Protein AF-A0A4Y8ZPP1-F1 (afdb_monomer_lite)

InterPro domains:
  IPR002048 EF-hand domain [PS50222] (35-70)
  IPR018247 EF-Hand 1, calcium-binding site [PS00018] (48-60)

Radius of gyration: 28.7 Å; chains: 1; bounding box: 39×97×53 Å

Structure (mmCIF, N/CA/C/O backbone):
data_AF-A0A4Y8ZPP1-F1
#
_entry.id   AF-A0A4Y8ZPP1-F1
#
loop_
_atom_site.group_PDB
_atom_site.id
_atom_site.type_symbol
_atom_site.label_atom_id
_atom_site.label_alt_id
_atom_site.label_comp_id
_atom_site.label_asym_id
_atom_site.label_entity_id
_atom_site.label_seq_id
_atom_site.pdbx_PDB_ins_code
_atom_site.Cartn_x
_atom_site.Cartn_y
_atom_site.Cartn_z
_atom_site.occupancy
_atom_site.B_iso_or_equiv
_atom_site.auth_seq_id
_atom_site.auth_co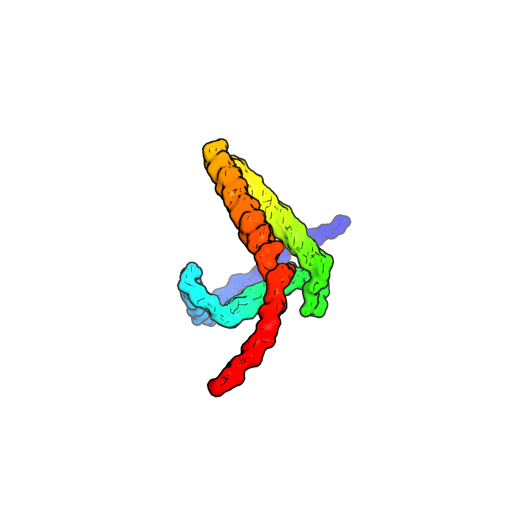mp_id
_atom_site.auth_asym_id
_atom_site.auth_atom_id
_atom_site.pdbx_PDB_model_num
ATOM 1 N N . MET A 1 1 ? -24.553 26.464 -11.609 1.00 41.22 1 MET A N 1
ATOM 2 C CA . MET A 1 1 ? -23.172 26.991 -11.589 1.00 41.22 1 MET A CA 1
ATOM 3 C C . MET A 1 1 ? -22.834 27.295 -10.138 1.00 41.22 1 MET A C 1
ATOM 5 O O . MET A 1 1 ? -23.549 28.088 -9.545 1.00 41.22 1 MET A O 1
ATOM 9 N N . LYS A 1 2 ? -21.876 26.597 -9.517 1.00 39.06 2 LYS A N 1
ATOM 10 C CA . LYS A 1 2 ? -21.444 26.892 -8.140 1.00 39.06 2 LYS A CA 1
ATOM 11 C C . LYS A 1 2 ? -20.046 27.501 -8.212 1.00 39.06 2 LYS A C 1
ATOM 13 O O . LYS A 1 2 ? -19.114 26.852 -8.668 1.00 39.06 2 LYS A O 1
ATOM 18 N N . THR A 1 3 ? -19.964 28.773 -7.850 1.00 41.59 3 THR A N 1
ATOM 19 C CA . THR A 1 3 ? -18.766 29.610 -7.838 1.00 41.59 3 THR A CA 1
ATOM 20 C C . THR A 1 3 ? -17.805 29.169 -6.739 1.00 41.59 3 THR A C 1
ATOM 22 O O . THR A 1 3 ? -18.181 29.101 -5.571 1.00 41.59 3 THR A O 1
ATOM 25 N N . ILE A 1 4 ? -16.562 28.901 -7.131 1.00 53.53 4 ILE A N 1
ATOM 26 C CA . ILE A 1 4 ? -15.402 28.801 -6.246 1.00 53.53 4 ILE A CA 1
ATOM 27 C C . ILE A 1 4 ? -14.982 30.232 -5.905 1.00 53.53 4 ILE A C 1
ATOM 29 O O . ILE A 1 4 ? -14.727 31.019 -6.815 1.00 53.53 4 ILE A O 1
ATOM 33 N N . VAL A 1 5 ? -14.881 30.561 -4.617 1.00 49.97 5 VAL A N 1
ATOM 34 C CA . VAL A 1 5 ? -14.093 31.710 -4.155 1.00 49.97 5 VAL A CA 1
ATOM 35 C C . VAL A 1 5 ? -13.011 31.176 -3.231 1.00 49.97 5 VAL A C 1
ATOM 37 O O . VAL A 1 5 ? -13.258 30.734 -2.113 1.00 49.97 5 VAL A O 1
ATOM 40 N N . LEU A 1 6 ? -11.813 31.169 -3.803 1.00 42.38 6 LEU A N 1
ATOM 41 C CA . LEU A 1 6 ? -10.526 31.036 -3.150 1.00 42.38 6 LEU A CA 1
ATOM 42 C C . LEU A 1 6 ? -10.176 32.364 -2.453 1.00 42.38 6 LEU A C 1
ATOM 44 O O . LEU A 1 6 ? -10.618 33.421 -2.895 1.00 42.38 6 LEU A O 1
ATOM 48 N N . ALA A 1 7 ? -9.248 32.275 -1.500 1.00 43.50 7 ALA A N 1
ATOM 49 C CA . ALA A 1 7 ? -8.441 33.347 -0.906 1.00 43.50 7 ALA A CA 1
ATOM 50 C C . ALA A 1 7 ? -8.965 33.952 0.405 1.00 43.50 7 ALA A C 1
ATOM 52 O O . ALA A 1 7 ? -9.926 34.712 0.443 1.00 43.50 7 ALA A O 1
ATOM 53 N N . GLY A 1 8 ? -8.231 33.669 1.485 1.00 40.06 8 GLY A N 1
ATOM 54 C CA . GLY A 1 8 ? -8.363 34.410 2.732 1.00 40.06 8 GLY A CA 1
ATOM 55 C C . GLY A 1 8 ? -7.711 33.735 3.932 1.00 40.06 8 GLY A C 1
ATOM 56 O O . GLY A 1 8 ? -8.422 33.309 4.830 1.00 40.06 8 GLY A O 1
ATOM 57 N N . ALA A 1 9 ? -6.379 33.657 3.977 1.00 45.25 9 ALA A N 1
ATOM 58 C CA . ALA A 1 9 ? -5.656 33.563 5.249 1.00 45.25 9 ALA A CA 1
ATOM 59 C C . ALA A 1 9 ? -4.228 34.097 5.079 1.00 45.25 9 ALA A C 1
ATOM 61 O O . ALA A 1 9 ? -3.278 33.362 4.818 1.00 45.25 9 ALA A O 1
ATOM 62 N N . ALA A 1 10 ? -4.106 35.417 5.188 1.00 45.84 10 ALA A N 1
ATOM 63 C CA . ALA A 1 10 ? -2.854 36.076 5.511 1.00 45.84 10 ALA A CA 1
ATOM 64 C C . ALA A 1 10 ? -2.597 35.929 7.017 1.00 45.84 10 ALA A C 1
ATOM 66 O O . ALA A 1 10 ? -3.501 36.201 7.801 1.00 45.84 10 ALA A O 1
ATOM 67 N N . ALA A 1 11 ? -1.381 35.527 7.392 1.00 45.50 11 ALA A N 1
ATOM 68 C CA . ALA A 1 11 ? -0.593 36.084 8.499 1.00 45.50 11 ALA A CA 1
ATOM 69 C C . ALA A 1 11 ? 0.606 35.163 8.778 1.00 45.50 11 ALA A C 1
ATOM 71 O O . ALA A 1 11 ? 0.494 34.167 9.488 1.00 45.50 11 ALA A O 1
ATOM 72 N N . LEU A 1 12 ? 1.772 35.516 8.228 1.00 51.81 12 LEU A N 1
ATOM 73 C CA . LEU A 1 12 ? 3.045 35.095 8.807 1.00 51.81 12 LEU A CA 1
ATOM 74 C C . LEU A 1 12 ? 3.196 35.800 10.162 1.00 51.81 12 LEU A C 1
ATOM 76 O O . LEU A 1 12 ? 3.464 36.999 10.202 1.00 51.81 12 LEU A O 1
ATOM 80 N N . THR A 1 13 ? 3.071 35.061 11.260 1.00 50.88 13 THR A N 1
ATOM 81 C CA . THR A 1 13 ? 3.576 35.475 12.574 1.00 50.88 13 THR A CA 1
ATOM 82 C C . THR A 1 13 ? 4.693 34.523 12.996 1.00 50.88 13 THR A C 1
ATOM 84 O O . THR A 1 13 ? 4.475 33.422 13.492 1.00 50.88 13 THR A O 1
ATOM 87 N N . LEU A 1 14 ? 5.931 34.962 12.765 1.00 50.25 14 LEU A N 1
ATOM 88 C CA . LEU A 1 14 ? 7.135 34.390 13.361 1.00 50.25 14 LEU A CA 1
ATOM 89 C C . LEU A 1 14 ? 7.155 34.745 14.856 1.00 50.25 14 LEU A C 1
ATOM 91 O O . LEU A 1 14 ? 7.519 35.860 15.220 1.00 50.25 14 LEU A O 1
ATOM 95 N N . ALA A 1 15 ? 6.777 33.803 15.719 1.00 47.62 15 ALA A N 1
ATOM 96 C CA . ALA A 1 15 ? 7.060 33.852 17.152 1.00 47.62 15 ALA A CA 1
ATOM 97 C C . ALA A 1 15 ? 7.365 32.433 17.653 1.00 47.62 15 ALA A C 1
ATOM 99 O O . ALA A 1 15 ? 6.631 31.487 17.380 1.00 47.62 15 ALA A O 1
ATOM 100 N N . GLY A 1 16 ? 8.521 32.287 18.296 1.00 46.44 16 GLY A N 1
ATOM 101 C CA . GLY A 1 16 ? 9.207 31.018 18.489 1.00 46.44 16 GLY A CA 1
ATOM 102 C C . GLY A 1 16 ? 8.543 30.019 19.436 1.00 46.44 16 GLY A C 1
ATOM 103 O O . GLY A 1 16 ? 8.079 30.351 20.519 1.00 46.44 16 GLY A O 1
ATOM 104 N N . ALA A 1 17 ? 8.668 28.754 19.060 1.00 47.97 17 ALA A N 1
ATOM 105 C CA . ALA A 1 17 ? 9.112 27.693 19.946 1.00 47.97 17 ALA A CA 1
ATOM 106 C C . ALA A 1 17 ? 9.952 26.756 19.077 1.00 47.97 17 ALA A C 1
ATOM 108 O O . ALA A 1 17 ? 9.491 26.289 18.035 1.00 47.97 17 ALA A O 1
ATOM 109 N N . ALA A 1 18 ? 11.201 26.530 19.473 1.00 52.88 18 ALA A N 1
ATOM 110 C CA . ALA A 1 18 ? 12.046 25.497 18.903 1.00 52.88 18 ALA A CA 1
ATOM 111 C C . ALA A 1 18 ? 11.391 24.133 19.171 1.00 52.88 18 ALA A C 1
ATOM 113 O O . ALA A 1 18 ? 11.687 23.468 20.159 1.00 52.88 18 ALA A O 1
ATOM 114 N N . SER A 1 19 ? 10.458 23.726 18.312 1.00 46.34 19 SER A N 1
ATOM 115 C CA . SER A 1 19 ? 10.091 22.324 18.209 1.00 46.34 19 SER A CA 1
ATOM 116 C C . SER A 1 19 ? 11.222 21.671 17.432 1.00 46.34 19 SER A C 1
ATOM 118 O O . SER A 1 19 ? 11.371 21.848 16.226 1.00 46.34 19 SER A O 1
ATOM 120 N N . ALA A 1 20 ? 12.101 20.992 18.164 1.00 52.69 20 ALA A N 1
ATOM 121 C CA . ALA A 1 20 ? 13.023 20.043 17.579 1.00 52.69 20 ALA A CA 1
ATOM 122 C C . ALA A 1 20 ? 12.182 19.055 16.762 1.00 52.69 20 ALA A C 1
ATOM 124 O O . ALA A 1 20 ? 11.531 18.183 17.331 1.00 52.69 20 ALA A O 1
ATOM 125 N N . GLN A 1 21 ? 12.128 19.228 15.440 1.00 56.00 21 GLN A N 1
ATOM 126 C CA . GLN A 1 21 ? 11.666 18.166 14.561 1.00 56.00 21 GLN A CA 1
ATOM 127 C C . GLN A 1 21 ? 12.690 17.040 14.740 1.00 56.00 21 GLN A C 1
ATOM 129 O O . GLN A 1 21 ? 13.853 17.245 14.376 1.00 56.00 21 GLN A O 1
ATOM 134 N N . PRO A 1 22 ? 12.339 15.897 15.366 1.00 55.56 22 PRO A N 1
ATOM 135 C CA . PRO A 1 22 ? 13.267 14.782 15.408 1.00 55.56 22 PRO A CA 1
ATOM 136 C C . PRO A 1 22 ? 13.608 14.428 13.955 1.00 55.56 22 PRO A C 1
ATOM 138 O O . PRO A 1 22 ? 12.711 14.477 13.105 1.00 55.56 22 PRO A O 1
ATOM 141 N N . PRO A 1 23 ? 14.879 14.119 13.639 1.00 56.56 23 PRO A N 1
ATOM 142 C CA . PRO A 1 23 ? 15.227 13.668 12.303 1.00 56.56 23 PRO A CA 1
ATOM 143 C C . PRO A 1 23 ? 14.314 12.489 11.976 1.00 56.56 23 PRO A C 1
ATOM 145 O O . PRO A 1 23 ? 14.296 11.506 12.718 1.00 56.56 23 PRO A O 1
ATOM 148 N N . SER A 1 24 ? 13.509 12.615 10.918 1.00 59.28 24 SER A N 1
ATOM 149 C CA . SER A 1 24 ? 12.694 11.508 10.427 1.00 59.28 24 SER A CA 1
ATOM 150 C C . SER A 1 24 ? 13.624 10.307 10.258 1.00 59.28 24 SER A C 1
ATOM 152 O O . SER A 1 24 ? 14.563 10.408 9.460 1.00 59.28 24 SER A O 1
ATOM 154 N N . PRO A 1 25 ? 13.446 9.209 11.018 1.00 61.50 25 PRO A N 1
ATOM 155 C CA . PRO A 1 25 ? 14.321 8.063 10.876 1.00 61.50 25 PRO A CA 1
ATOM 156 C C . PRO A 1 25 ? 14.208 7.575 9.433 1.00 6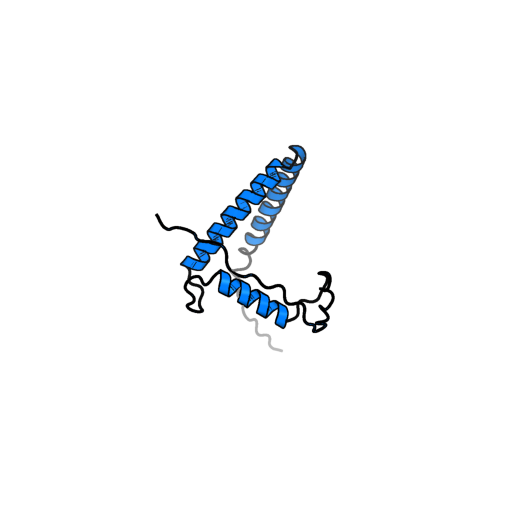1.50 25 PRO A C 1
ATOM 158 O O . PRO A 1 25 ? 13.106 7.351 8.924 1.00 61.50 25 PRO A O 1
ATOM 161 N N . ALA A 1 26 ? 15.353 7.462 8.758 1.00 62.25 26 ALA A N 1
ATOM 162 C CA . ALA A 1 26 ? 15.432 6.817 7.456 1.00 62.25 26 ALA A CA 1
ATOM 163 C C . ALA A 1 26 ? 14.751 5.435 7.555 1.00 62.25 26 ALA A C 1
ATOM 165 O O . ALA A 1 26 ? 14.922 4.761 8.574 1.00 62.25 26 ALA A O 1
ATOM 166 N N . PRO A 1 27 ? 13.947 5.007 6.562 1.00 57.41 27 PRO A N 1
ATOM 167 C CA . PRO A 1 27 ? 13.133 3.802 6.669 1.00 57.41 27 PRO A CA 1
ATOM 168 C C . PRO A 1 27 ? 14.021 2.556 6.597 1.00 57.41 27 PRO A C 1
ATOM 170 O O . PRO A 1 27 ? 14.252 1.963 5.548 1.00 57.41 27 PRO A O 1
ATOM 173 N N . THR A 1 28 ? 14.562 2.172 7.742 1.00 66.81 28 THR A N 1
ATOM 174 C CA . THR A 1 28 ? 15.201 0.886 8.011 1.00 66.81 28 THR A CA 1
ATOM 175 C C . THR A 1 28 ? 14.903 0.606 9.477 1.00 66.81 28 THR A C 1
ATOM 177 O O . THR A 1 28 ? 15.671 1.003 10.344 1.00 66.81 28 THR A O 1
ATOM 180 N N . GLY A 1 29 ? 13.719 0.083 9.803 1.00 58.53 29 GLY A N 1
ATOM 181 C CA . GLY A 1 29 ? 13.298 0.107 11.203 1.00 58.53 29 GLY A CA 1
ATOM 182 C C . GLY A 1 29 ? 12.195 -0.871 11.544 1.00 58.53 29 GLY A C 1
ATOM 183 O O . GLY A 1 29 ? 11.217 -1.004 10.809 1.00 58.53 29 GLY A O 1
ATOM 184 N N . ASP A 1 30 ? 12.377 -1.529 12.683 1.00 69.88 30 ASP A N 1
ATOM 185 C CA . ASP A 1 30 ? 11.390 -2.367 13.347 1.00 69.88 30 ASP A CA 1
ATOM 186 C C . ASP A 1 30 ? 10.027 -1.665 13.389 1.00 69.88 30 ASP A C 1
ATOM 188 O O . ASP A 1 30 ? 9.890 -0.540 13.882 1.00 69.88 30 ASP A O 1
ATOM 192 N N . ILE A 1 31 ? 8.997 -2.324 12.853 1.00 79.62 31 ILE A N 1
ATOM 193 C CA . ILE A 1 31 ? 7.637 -1.790 12.895 1.00 79.62 31 ILE A CA 1
ATOM 194 C C . ILE A 1 31 ? 7.166 -1.885 14.344 1.00 79.62 31 ILE A C 1
ATOM 196 O O . ILE A 1 31 ? 6.873 -2.967 14.854 1.00 79.62 31 ILE A O 1
ATOM 200 N N . THR A 1 32 ? 7.090 -0.747 15.029 1.00 88.94 32 THR A N 1
ATOM 201 C CA . THR A 1 32 ? 6.526 -0.711 16.378 1.00 88.94 32 THR A CA 1
ATOM 202 C C . THR A 1 32 ? 5.022 -0.985 16.320 1.00 88.94 32 THR A C 1
ATOM 204 O O . THR A 1 32 ? 4.339 -0.616 15.361 1.00 88.94 32 THR A O 1
ATOM 207 N N . ARG A 1 33 ? 4.463 -1.595 17.375 1.00 88.81 33 ARG A N 1
ATOM 208 C CA . ARG A 1 33 ? 3.009 -1.824 17.477 1.00 88.81 33 ARG A CA 1
ATOM 209 C C . ARG A 1 33 ? 2.216 -0.527 17.294 1.00 88.81 33 ARG A C 1
ATOM 211 O O . ARG A 1 33 ? 1.184 -0.535 16.638 1.00 88.81 33 ARG A O 1
ATOM 218 N N . ALA A 1 34 ? 2.713 0.578 17.848 1.00 87.56 34 ALA A N 1
ATOM 219 C CA . ALA A 1 34 ? 2.089 1.889 17.705 1.00 87.56 34 ALA A CA 1
ATOM 220 C C . ALA A 1 34 ? 2.049 2.351 16.239 1.00 87.56 34 ALA A C 1
ATOM 222 O O . ALA A 1 34 ? 1.009 2.805 15.773 1.00 87.56 34 ALA A O 1
ATOM 223 N N . ALA A 1 35 ? 3.142 2.169 15.491 1.00 87.75 35 ALA A N 1
ATOM 224 C CA . ALA A 1 35 ? 3.184 2.506 14.070 1.00 87.75 35 ALA A CA 1
ATOM 225 C C . ALA A 1 35 ? 2.226 1.638 13.237 1.00 87.75 35 ALA A C 1
ATOM 227 O O . ALA A 1 35 ? 1.556 2.150 12.342 1.00 87.75 35 ALA A O 1
ATOM 228 N N . ALA A 1 36 ? 2.119 0.344 13.553 1.00 90.88 36 ALA A N 1
ATOM 229 C CA . ALA A 1 36 ? 1.184 -0.556 12.881 1.00 90.88 36 ALA A CA 1
ATOM 230 C C . ALA A 1 36 ? -0.285 -0.178 13.139 1.00 90.88 36 ALA A C 1
ATOM 232 O O . ALA A 1 36 ? -1.091 -0.197 12.212 1.00 90.88 36 ALA A O 1
ATOM 233 N N . VAL A 1 37 ? -0.627 0.197 14.377 1.00 92.75 37 VAL A N 1
ATOM 234 C CA . VAL A 1 37 ? -1.981 0.657 14.731 1.00 92.75 37 VAL A CA 1
ATOM 235 C C . VAL A 1 37 ? -2.314 1.961 14.006 1.00 92.75 37 VAL A C 1
ATOM 237 O O . VAL A 1 37 ? -3.347 2.028 13.349 1.00 92.75 37 VAL A O 1
ATOM 240 N N . ALA A 1 38 ? -1.414 2.947 14.025 1.00 90.25 38 ALA A N 1
ATOM 241 C CA . ALA A 1 38 ? -1.635 4.220 13.339 1.00 90.25 38 ALA A CA 1
ATOM 242 C C . ALA A 1 38 ? -1.809 4.049 11.816 1.00 90.25 38 ALA A C 1
ATOM 244 O O . ALA A 1 38 ? -2.630 4.720 11.189 1.00 90.25 38 ALA A O 1
ATOM 245 N N . ASP A 1 39 ? -1.056 3.133 11.199 1.00 91.38 39 ASP A N 1
ATOM 246 C CA . ASP A 1 39 ? -1.226 2.809 9.780 1.00 91.38 39 ASP A CA 1
ATOM 247 C C . ASP A 1 39 ? -2.560 2.100 9.505 1.00 91.38 39 ASP A C 1
ATOM 249 O O . ASP A 1 39 ? -3.227 2.413 8.517 1.00 91.38 39 ASP A O 1
ATOM 253 N N . ALA A 1 40 ? -2.980 1.185 10.381 1.00 90.00 40 ALA A N 1
ATOM 254 C CA . ALA A 1 40 ? -4.267 0.508 10.266 1.00 90.00 40 ALA A CA 1
ATOM 255 C C . ALA A 1 40 ? -5.441 1.490 10.386 1.00 90.00 40 ALA A C 1
ATOM 257 O O . ALA A 1 40 ? -6.330 1.458 9.541 1.00 90.00 40 ALA A O 1
ATOM 258 N N . GLU A 1 41 ? -5.413 2.398 11.363 1.00 91.38 41 GLU A N 1
ATOM 259 C CA . GLU A 1 41 ? -6.435 3.437 11.552 1.00 91.38 41 GLU A CA 1
ATOM 260 C C . GLU A 1 41 ? -6.536 4.356 10.334 1.00 91.38 41 GLU A C 1
ATOM 262 O O . GLU A 1 41 ? -7.626 4.590 9.814 1.00 91.38 41 GLU A O 1
ATOM 267 N N . ARG A 1 42 ? -5.394 4.811 9.806 1.00 91.62 42 ARG A N 1
ATOM 268 C CA . ARG A 1 42 ? -5.356 5.633 8.590 1.00 91.62 42 ARG A CA 1
ATOM 269 C C . ARG A 1 42 ? -5.976 4.916 7.394 1.00 91.62 42 ARG A C 1
ATOM 271 O O . ARG A 1 42 ? -6.696 5.530 6.613 1.00 91.62 42 ARG A O 1
ATOM 278 N N . ARG A 1 43 ? -5.664 3.631 7.213 1.00 90.25 43 ARG A N 1
ATOM 279 C CA . ARG A 1 43 ? -6.218 2.832 6.110 1.00 90.25 43 ARG A CA 1
ATOM 280 C C . ARG A 1 43 ? -7.703 2.573 6.303 1.00 90.25 43 ARG A C 1
ATOM 282 O O . ARG A 1 43 ? -8.439 2.622 5.329 1.00 90.25 43 ARG A O 1
ATOM 289 N N . PHE A 1 44 ? -8.120 2.302 7.533 1.00 91.88 44 PHE A N 1
ATOM 290 C CA . PHE A 1 44 ? -9.514 2.090 7.880 1.00 91.88 44 PHE A CA 1
ATOM 291 C C . PHE A 1 44 ? -10.343 3.332 7.555 1.00 91.88 44 PHE A C 1
ATOM 293 O O . PHE A 1 44 ? -11.273 3.240 6.768 1.00 91.88 44 PHE A O 1
ATOM 300 N N . ALA A 1 45 ? -9.921 4.504 8.033 1.00 89.75 45 ALA A N 1
ATOM 301 C CA . ALA A 1 45 ? -10.589 5.775 7.753 1.00 89.75 45 ALA A CA 1
ATOM 302 C C . ALA A 1 45 ? -10.610 6.148 6.258 1.00 89.75 45 ALA A C 1
ATOM 304 O O . ALA A 1 45 ? -11.453 6.920 5.823 1.00 89.75 45 ALA A O 1
ATOM 305 N N . ALA A 1 46 ? -9.674 5.626 5.459 1.00 88.50 46 ALA A N 1
ATOM 306 C CA . ALA A 1 46 ? -9.680 5.817 4.010 1.00 88.50 46 ALA A CA 1
ATOM 307 C C . ALA A 1 46 ? -10.645 4.870 3.273 1.00 88.50 46 ALA A C 1
ATOM 309 O O . ALA A 1 46 ? -10.997 5.137 2.125 1.00 88.50 46 ALA A O 1
ATOM 310 N N . LEU A 1 47 ? -11.011 3.744 3.892 1.00 89.50 47 LEU A N 1
ATOM 311 C CA . LEU A 1 47 ? -11.881 2.717 3.314 1.00 89.50 47 LEU A CA 1
ATOM 312 C C . LEU A 1 47 ? -13.334 2.852 3.783 1.00 89.50 47 LEU A C 1
ATOM 314 O O . LEU A 1 47 ? -14.225 2.598 2.980 1.00 89.50 47 LEU A O 1
ATOM 318 N N . ASP A 1 48 ? -13.536 3.243 5.042 1.00 92.56 48 ASP A N 1
ATOM 319 C CA . ASP A 1 48 ? -14.829 3.548 5.659 1.00 92.56 48 ASP A CA 1
ATOM 320 C C . ASP A 1 48 ? -15.280 4.933 5.182 1.00 92.56 48 ASP A C 1
ATOM 322 O O . ASP A 1 48 ? -14.892 5.977 5.711 1.00 92.56 48 ASP A O 1
ATOM 326 N N . THR A 1 49 ? -16.015 4.936 4.078 1.00 87.50 49 THR A N 1
ATOM 327 C CA . THR A 1 49 ? -16.433 6.160 3.390 1.00 87.50 49 THR A CA 1
ATOM 328 C C . THR A 1 49 ? -17.689 6.766 3.988 1.00 87.50 49 THR A C 1
ATOM 330 O O . THR A 1 49 ? -17.919 7.967 3.814 1.00 87.50 49 THR A O 1
ATOM 333 N N . ASP A 1 50 ? -18.506 5.955 4.658 1.00 87.62 50 ASP A N 1
ATOM 334 C CA . ASP A 1 50 ? -19.728 6.406 5.315 1.00 87.62 50 ASP A CA 1
ATOM 335 C C . ASP A 1 50 ? -19.514 6.769 6.798 1.00 87.62 50 ASP A C 1
ATOM 337 O O . ASP A 1 50 ? -20.358 7.447 7.389 1.00 87.62 50 ASP A O 1
ATOM 341 N N . GLY A 1 51 ? -18.355 6.417 7.365 1.00 87.25 51 GLY A N 1
ATOM 342 C CA . GLY A 1 51 ? -17.945 6.762 8.721 1.00 87.25 51 GLY A CA 1
ATOM 343 C C . GLY A 1 51 ? -18.687 5.960 9.786 1.00 87.25 51 GLY A C 1
ATOM 344 O O . GLY A 1 51 ? -18.842 6.442 10.913 1.00 87.25 51 GLY A O 1
ATOM 345 N N . ASN A 1 52 ? -19.196 4.775 9.439 1.00 88.12 52 ASN A N 1
ATOM 346 C CA . ASN A 1 52 ? -19.985 3.948 10.347 1.00 88.12 52 ASN A CA 1
ATOM 347 C C . ASN A 1 52 ? -19.116 3.115 11.315 1.00 88.12 52 ASN A C 1
ATOM 349 O O . ASN A 1 52 ? -19.644 2.476 12.232 1.00 88.12 52 ASN A O 1
ATOM 353 N N . GLY A 1 53 ? -17.788 3.131 11.149 1.00 88.12 53 GLY A N 1
ATOM 354 C CA . GLY A 1 53 ? -16.845 2.403 11.993 1.00 88.12 53 GLY A CA 1
ATOM 355 C C . GLY A 1 53 ? -16.709 0.919 11.644 1.00 88.12 53 GLY A C 1
ATOM 356 O O . GLY A 1 53 ? -16.070 0.174 12.388 1.00 88.12 53 GLY A O 1
ATOM 357 N N . THR A 1 54 ? -17.261 0.474 10.513 1.00 90.38 54 THR A N 1
ATOM 358 C CA . THR A 1 54 ? -17.154 -0.881 9.952 1.00 90.38 54 THR A CA 1
ATOM 359 C C . THR A 1 54 ? -16.898 -0.811 8.444 1.00 90.38 54 THR A C 1
ATOM 361 O O . THR A 1 54 ? -17.376 0.086 7.775 1.00 90.38 54 THR A O 1
ATOM 364 N N . LEU A 1 55 ? -16.168 -1.783 7.886 1.00 91.25 55 LEU A N 1
ATOM 365 C CA . LEU A 1 55 ? -16.041 -1.911 6.431 1.00 91.25 55 LEU A CA 1
ATOM 366 C C . LEU A 1 55 ? -17.098 -2.860 5.891 1.00 91.25 55 LEU A C 1
ATOM 368 O O . LEU A 1 55 ? -17.085 -4.055 6.211 1.00 91.25 55 LEU A O 1
ATOM 372 N N . ASP A 1 56 ? -17.973 -2.347 5.036 1.00 92.00 56 ASP A N 1
ATOM 373 C CA . ASP A 1 56 ? -18.968 -3.175 4.373 1.00 92.00 56 ASP A CA 1
ATOM 374 C C . ASP A 1 56 ? -18.412 -3.847 3.086 1.00 92.00 56 ASP A C 1
ATOM 376 O O . ASP A 1 56 ? -17.357 -3.475 2.547 1.00 92.00 56 ASP A O 1
ATOM 380 N N . PRO A 1 57 ? -19.087 -4.885 2.551 1.00 92.31 57 PRO A N 1
ATOM 381 C CA . PRO A 1 57 ? -18.649 -5.547 1.323 1.00 92.31 57 PRO A CA 1
ATOM 382 C C . PRO A 1 57 ? -18.620 -4.645 0.081 1.00 92.31 57 PRO A C 1
ATOM 384 O O . PRO A 1 57 ? -17.868 -4.938 -0.851 1.00 92.31 57 PRO A O 1
ATOM 387 N N . ALA A 1 58 ? -19.445 -3.602 0.015 1.00 91.25 58 ALA A N 1
ATOM 388 C CA . ALA A 1 58 ? -19.489 -2.663 -1.101 1.00 91.25 58 ALA A CA 1
ATOM 389 C C . ALA A 1 58 ? -18.302 -1.687 -1.058 1.00 91.25 58 ALA A C 1
ATOM 391 O O . ALA A 1 58 ? -17.684 -1.432 -2.092 1.00 91.25 58 ALA A O 1
ATOM 392 N N . GLU A 1 59 ? -17.923 -1.199 0.119 1.00 91.25 59 GLU A N 1
ATOM 393 C CA . GLU A 1 59 ? -16.729 -0.383 0.351 1.00 91.25 59 GLU A CA 1
ATOM 394 C C . GLU A 1 59 ? -15.458 -1.164 0.033 1.00 91.25 59 GLU A C 1
ATOM 396 O O . GLU A 1 59 ? -14.593 -0.698 -0.717 1.00 91.25 59 GLU A O 1
ATOM 401 N N . MET A 1 60 ? -15.384 -2.415 0.493 1.00 90.62 60 MET A N 1
ATOM 402 C CA . MET A 1 60 ? -14.277 -3.300 0.141 1.00 90.62 60 MET A CA 1
ATOM 403 C C . MET A 1 60 ? -14.194 -3.564 -1.367 1.00 90.62 60 MET A C 1
ATOM 405 O O . MET A 1 60 ? -13.090 -3.600 -1.919 1.00 90.62 60 MET A O 1
ATOM 409 N N . GLN A 1 61 ? -15.332 -3.738 -2.047 1.00 92.06 61 GLN A N 1
ATOM 410 C CA . GLN A 1 61 ? -15.372 -3.929 -3.500 1.00 92.06 61 GLN A CA 1
ATOM 411 C C . GLN A 1 61 ? -14.896 -2.687 -4.248 1.00 92.06 61 GLN A C 1
ATOM 413 O O . GLN A 1 61 ? -13.995 -2.803 -5.079 1.00 92.06 61 GLN A O 1
ATOM 418 N N . LYS A 1 62 ? -15.403 -1.500 -3.901 1.00 90.56 62 LYS A N 1
ATOM 419 C CA . LYS A 1 62 ? -14.955 -0.230 -4.493 1.00 90.56 62 LYS A CA 1
ATOM 420 C C . LYS A 1 62 ? -13.449 -0.042 -4.332 1.00 90.56 62 LYS A C 1
ATOM 422 O O . LYS A 1 62 ? -12.748 0.242 -5.304 1.00 90.56 62 LYS A O 1
ATOM 427 N N . ALA A 1 63 ? -12.927 -0.277 -3.131 1.00 88.56 63 ALA A N 1
ATOM 428 C CA . ALA A 1 63 ? -11.495 -0.193 -2.876 1.00 88.56 63 ALA A CA 1
ATOM 429 C C . ALA A 1 63 ? -10.694 -1.232 -3.679 1.00 88.56 63 ALA A C 1
ATOM 431 O O . ALA A 1 63 ? -9.606 -0.949 -4.184 1.00 88.56 63 ALA A O 1
ATOM 432 N N . ALA A 1 64 ? -11.210 -2.455 -3.820 1.00 89.31 64 ALA A N 1
ATOM 433 C CA . ALA A 1 64 ? -10.573 -3.486 -4.630 1.00 89.31 64 ALA A CA 1
ATOM 434 C C . ALA A 1 64 ? -10.557 -3.123 -6.123 1.00 89.31 64 ALA A C 1
ATOM 436 O O . ALA A 1 64 ? -9.542 -3.340 -6.787 1.00 89.31 64 ALA A O 1
ATOM 437 N N . GLU A 1 65 ? -11.641 -2.563 -6.650 1.00 92.88 65 GLU A N 1
ATOM 438 C CA . GLU A 1 65 ? -11.747 -2.109 -8.038 1.00 92.88 65 GLU A CA 1
ATOM 439 C C . GLU A 1 65 ? -10.776 -0.972 -8.343 1.00 92.88 65 GLU A C 1
ATOM 441 O O . GLU A 1 65 ? -10.046 -1.048 -9.335 1.00 92.88 65 GLU A O 1
ATOM 446 N N . GLN A 1 66 ? -10.694 0.026 -7.460 1.00 90.25 66 GLN A N 1
ATOM 447 C CA . GLN A 1 66 ? -9.733 1.124 -7.576 1.00 90.25 66 GLN A CA 1
ATOM 448 C C . GLN A 1 66 ? -8.298 0.598 -7.601 1.00 90.25 66 GLN A C 1
ATOM 450 O O . GLN A 1 66 ? -7.557 0.857 -8.549 1.00 90.25 66 GLN A O 1
ATOM 455 N N . ARG A 1 67 ? -7.934 -0.263 -6.641 1.00 89.81 67 ARG A N 1
ATOM 456 C CA . ARG A 1 67 ? -6.601 -0.885 -6.614 1.00 89.81 67 ARG A CA 1
ATOM 457 C C . ARG A 1 67 ? -6.307 -1.699 -7.872 1.00 89.81 67 ARG A C 1
ATOM 459 O O . ARG A 1 67 ? -5.184 -1.678 -8.368 1.00 89.81 67 ARG A O 1
ATOM 466 N N . ARG A 1 68 ? -7.295 -2.418 -8.416 1.00 91.38 68 ARG A N 1
ATOM 467 C CA . ARG A 1 68 ? -7.143 -3.163 -9.679 1.00 91.38 68 ARG A CA 1
ATOM 468 C C . ARG A 1 68 ? -6.957 -2.231 -10.872 1.00 91.38 68 ARG A C 1
ATOM 470 O O . ARG A 1 68 ? -6.203 -2.568 -11.782 1.00 91.38 68 ARG A O 1
ATOM 477 N N . ALA A 1 69 ? -7.649 -1.098 -10.908 1.00 93.69 69 ALA A N 1
ATOM 478 C CA . ALA A 1 69 ? -7.487 -0.100 -11.959 1.00 93.69 69 ALA A CA 1
ATOM 479 C C . ALA A 1 69 ? -6.086 0.526 -11.916 1.00 93.69 69 ALA A C 1
ATOM 481 O O . ALA A 1 69 ? -5.384 0.498 -12.924 1.00 93.69 69 ALA A O 1
ATOM 482 N N . GLU A 1 70 ? -5.641 0.974 -10.743 1.00 92.31 70 GLU A N 1
ATOM 483 C CA . GLU A 1 70 ? -4.291 1.515 -10.543 1.00 92.31 70 GLU A CA 1
ATOM 484 C C . GLU A 1 70 ? -3.207 0.491 -10.883 1.00 92.31 70 GLU A C 1
ATOM 486 O O . GLU A 1 70 ? -2.221 0.809 -11.546 1.00 92.31 70 GLU A O 1
ATOM 491 N N . TRP A 1 71 ? -3.392 -0.763 -10.463 1.00 89.31 71 TRP A N 1
ATOM 492 C CA . TRP A 1 71 ? -2.449 -1.830 -10.774 1.00 89.31 71 TRP A CA 1
ATOM 493 C C . TRP A 1 71 ? -2.348 -2.074 -12.281 1.00 89.31 71 TRP A C 1
ATOM 495 O O . TRP A 1 71 ? -1.241 -2.215 -12.796 1.00 89.31 71 TRP A O 1
ATOM 505 N N . ARG A 1 72 ? -3.478 -2.069 -13.005 1.00 92.00 72 ARG A N 1
ATOM 506 C CA . ARG A 1 72 ? -3.481 -2.182 -14.472 1.00 92.00 72 ARG A CA 1
ATOM 507 C C . 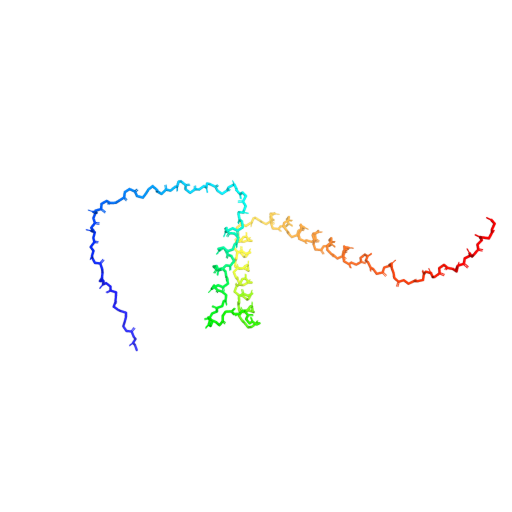ARG A 1 72 ? -2.724 -1.031 -15.128 1.00 92.00 72 ARG A C 1
ATOM 509 O O . ARG A 1 72 ? -1.887 -1.299 -15.979 1.00 92.00 72 ARG A O 1
ATOM 516 N N . GLN A 1 73 ? -2.958 0.204 -14.692 1.00 93.12 73 GLN A N 1
ATOM 517 C CA . GLN A 1 73 ? -2.255 1.377 -15.224 1.00 93.12 73 GLN A CA 1
ATOM 518 C C . GLN A 1 73 ? -0.746 1.300 -14.975 1.00 93.12 73 GLN A C 1
ATOM 520 O O . GLN A 1 73 ? 0.044 1.457 -15.900 1.00 93.12 73 GLN A O 1
ATOM 525 N N . ARG A 1 74 ? -0.328 0.974 -13.745 1.00 91.81 74 ARG A N 1
ATOM 526 C CA . ARG A 1 74 ? 1.096 0.798 -13.419 1.00 91.81 74 ARG A CA 1
ATOM 527 C C . ARG A 1 74 ? 1.733 -0.333 -14.221 1.00 91.81 74 ARG A C 1
ATOM 529 O O . ARG A 1 74 ? 2.893 -0.230 -14.608 1.00 91.81 74 ARG A O 1
ATOM 536 N N . MET A 1 75 ? 1.000 -1.421 -14.453 1.00 85.88 75 MET A N 1
ATOM 537 C CA . MET A 1 75 ? 1.471 -2.531 -15.278 1.00 85.88 75 MET A CA 1
ATOM 538 C C . MET A 1 75 ? 1.625 -2.125 -16.740 1.00 85.88 75 MET A C 1
ATOM 540 O O . MET A 1 75 ? 2.628 -2.481 -17.349 1.00 85.88 75 MET A O 1
ATOM 544 N N . GLU A 1 76 ? 0.677 -1.375 -17.289 1.00 89.50 76 GLU A N 1
ATOM 545 C CA . GLU A 1 76 ? 0.749 -0.848 -18.651 1.00 89.50 76 GLU A CA 1
ATOM 546 C C . GLU A 1 76 ? 1.937 0.103 -18.817 1.00 89.50 76 GLU A C 1
ATOM 548 O O . GLU A 1 76 ? 2.755 -0.094 -19.710 1.00 89.50 76 GLU A O 1
ATOM 553 N N . GLU A 1 77 ?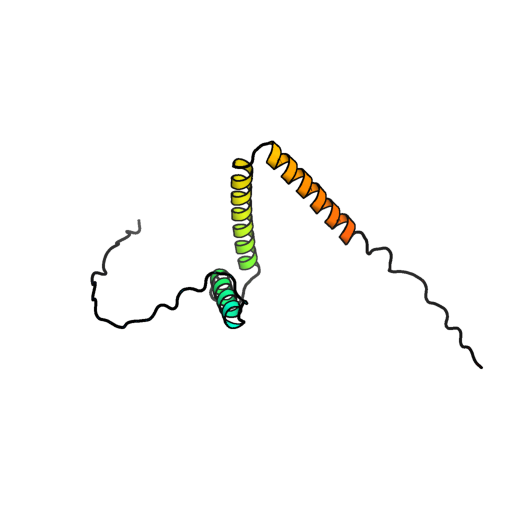 2.107 1.058 -17.903 1.00 91.44 77 GLU A N 1
ATOM 554 C CA . GLU A 1 77 ? 3.251 1.974 -17.892 1.00 91.44 77 GLU A CA 1
ATOM 555 C C . GLU A 1 77 ? 4.581 1.214 -17.779 1.00 91.44 77 GLU A C 1
ATOM 557 O O . GLU A 1 77 ? 5.551 1.522 -18.473 1.00 91.44 77 GLU A O 1
ATOM 562 N N . ARG A 1 78 ? 4.627 0.178 -16.934 1.00 87.94 78 ARG A N 1
ATOM 563 C CA . ARG A 1 78 ? 5.800 -0.688 -16.799 1.00 87.94 78 ARG A CA 1
ATOM 564 C C . ARG A 1 78 ? 6.090 -1.438 -18.097 1.00 87.94 78 ARG A C 1
ATOM 566 O O . ARG A 1 78 ? 7.233 -1.435 -18.531 1.00 87.94 78 ARG A O 1
ATOM 573 N N . LEU A 1 79 ? 5.084 -2.036 -18.731 1.00 86.31 79 LEU A N 1
ATOM 574 C CA . LEU A 1 79 ? 5.246 -2.747 -20.004 1.00 86.31 79 LEU A CA 1
ATOM 575 C C . LEU A 1 79 ? 5.643 -1.810 -21.147 1.00 86.31 79 LEU A C 1
ATOM 577 O O . LEU A 1 79 ? 6.434 -2.209 -21.995 1.00 86.31 79 LEU A O 1
ATOM 581 N N . ALA A 1 80 ? 5.136 -0.577 -21.157 1.00 89.69 80 ALA A N 1
ATOM 582 C CA . ALA A 1 80 ? 5.499 0.440 -22.139 1.00 89.69 80 ALA A CA 1
ATOM 583 C C . ALA A 1 80 ? 6.955 0.913 -21.985 1.00 89.69 80 ALA A C 1
ATOM 585 O O . ALA A 1 80 ? 7.585 1.285 -22.971 1.00 89.69 80 ALA A O 1
ATOM 586 N N . ARG A 1 81 ? 7.497 0.887 -20.760 1.00 91.94 81 ARG A N 1
ATOM 587 C CA . ARG A 1 81 ? 8.906 1.207 -20.477 1.00 91.94 81 ARG A CA 1
ATOM 588 C C . ARG A 1 81 ? 9.872 0.046 -20.715 1.00 91.94 81 ARG A C 1
ATOM 590 O O . ARG A 1 81 ? 11.067 0.295 -20.814 1.00 91.94 81 ARG A O 1
ATOM 597 N N . MET A 1 82 ? 9.384 -1.192 -20.760 1.00 87.62 82 MET A N 1
ATOM 598 C CA . MET A 1 82 ? 10.221 -2.382 -20.926 1.00 87.62 82 MET A CA 1
ATOM 599 C C . MET A 1 82 ? 10.536 -2.644 -22.398 1.00 87.62 82 MET A C 1
ATOM 601 O O . MET A 1 82 ? 9.676 -2.495 -23.272 1.00 87.62 82 MET A O 1
ATOM 605 N N . SER A 1 83 ? 11.758 -3.098 -22.669 1.00 89.19 83 SER A N 1
ATOM 606 C CA . SER A 1 83 ? 12.144 -3.548 -24.004 1.00 89.19 83 SER A CA 1
ATOM 607 C C . SER A 1 83 ? 11.400 -4.839 -24.396 1.00 89.19 83 SER A C 1
ATOM 609 O O . SER A 1 83 ? 10.901 -5.568 -23.530 1.00 89.19 83 SER A O 1
ATOM 611 N N . PRO A 1 84 ? 11.327 -5.177 -25.697 1.00 85.19 84 PRO A N 1
ATOM 612 C CA . PRO A 1 84 ? 10.757 -6.447 -26.147 1.00 85.19 84 PRO A CA 1
ATOM 613 C C . PRO A 1 84 ? 11.412 -7.677 -25.497 1.00 85.19 84 PRO A C 1
ATOM 615 O O . PRO A 1 84 ? 10.714 -8.637 -25.173 1.00 85.19 84 PRO A O 1
ATOM 618 N N . GLU A 1 85 ? 12.724 -7.633 -25.253 1.00 85.94 85 GLU A N 1
ATOM 619 C CA . GLU A 1 85 ? 13.469 -8.723 -24.610 1.00 85.94 85 GLU A CA 1
ATOM 620 C C . GLU A 1 85 ? 13.113 -8.852 -23.121 1.00 85.94 85 GLU A C 1
ATOM 622 O O . GLU A 1 85 ? 12.854 -9.949 -22.628 1.00 85.94 85 GLU A O 1
ATOM 627 N N . GLU A 1 86 ? 12.996 -7.729 -22.407 1.00 84.56 86 GLU A N 1
ATOM 628 C CA . GLU A 1 86 ? 12.606 -7.718 -20.991 1.00 84.56 86 GLU A CA 1
ATOM 629 C C . GLU A 1 86 ? 11.151 -8.163 -20.787 1.00 84.56 86 GLU A C 1
ATOM 631 O O . GLU A 1 86 ? 10.809 -8.780 -19.774 1.00 84.56 86 GLU A O 1
ATOM 636 N N . ARG A 1 87 ? 10.273 -7.868 -21.753 1.00 83.75 87 ARG A N 1
ATOM 637 C CA . ARG A 1 87 ? 8.884 -8.344 -21.752 1.00 83.75 87 ARG A CA 1
ATOM 638 C C . ARG A 1 87 ? 8.807 -9.859 -21.929 1.00 83.75 87 ARG A C 1
ATOM 640 O O . ARG A 1 87 ? 8.022 -10.492 -21.225 1.00 83.75 87 ARG A O 1
ATOM 647 N N . ALA A 1 88 ? 9.631 -10.433 -22.807 1.00 85.38 88 ALA A N 1
ATOM 648 C CA . ALA A 1 88 ? 9.700 -11.878 -23.008 1.00 85.38 88 ALA A CA 1
ATOM 649 C C . ALA A 1 88 ? 10.185 -12.612 -21.742 1.00 85.38 88 ALA A C 1
ATOM 651 O O . ALA A 1 88 ? 9.546 -13.575 -21.316 1.00 85.38 88 ALA A O 1
ATOM 652 N N . ASP A 1 89 ? 11.235 -12.113 -21.075 1.00 87.25 89 ASP A N 1
ATOM 653 C CA . ASP A 1 89 ? 11.697 -12.668 -19.788 1.00 87.25 89 ASP A CA 1
ATOM 654 C C . ASP A 1 89 ? 10.619 -12.532 -18.696 1.00 87.25 89 ASP A C 1
ATOM 656 O O . ASP A 1 89 ? 10.365 -13.462 -17.927 1.00 87.25 89 ASP A O 1
ATOM 660 N N . PHE A 1 90 ? 9.908 -11.400 -18.647 1.00 82.75 90 PHE A N 1
ATOM 661 C CA . PHE A 1 90 ? 8.815 -11.204 -17.695 1.00 82.75 90 PHE A CA 1
ATOM 662 C C . PHE A 1 90 ? 7.651 -12.188 -17.909 1.00 82.75 90 PHE A C 1
ATOM 664 O O . PHE A 1 90 ? 7.118 -12.736 -16.937 1.00 82.75 90 PHE A O 1
ATOM 671 N N . GLU A 1 91 ? 7.261 -12.438 -19.160 1.00 82.31 91 GLU A N 1
ATOM 672 C CA . GLU A 1 91 ? 6.239 -13.430 -19.511 1.00 82.31 91 GLU A CA 1
ATOM 673 C C . GLU A 1 91 ? 6.691 -14.855 -19.185 1.00 82.31 91 GLU A C 1
ATOM 675 O O . GLU A 1 91 ? 5.923 -15.609 -18.576 1.00 82.31 91 GLU A O 1
ATOM 680 N N . GLN A 1 92 ? 7.947 -15.195 -19.485 1.00 83.50 92 GLN A N 1
ATOM 681 C CA . GLN A 1 92 ? 8.542 -16.484 -19.137 1.00 83.50 92 GLN A CA 1
ATOM 682 C C . GLN A 1 92 ? 8.521 -16.715 -17.620 1.00 83.50 92 GLN A C 1
ATOM 684 O O . GLN A 1 92 ? 7.999 -17.727 -17.150 1.00 83.50 92 GLN A O 1
ATOM 689 N N . ARG A 1 93 ? 8.966 -15.738 -16.820 1.00 83.94 93 ARG A N 1
ATOM 690 C CA . ARG A 1 93 ? 8.910 -15.822 -15.349 1.00 83.94 93 ARG A CA 1
ATOM 691 C C . ARG A 1 93 ? 7.486 -15.953 -14.823 1.00 83.94 93 ARG A C 1
ATOM 693 O O . ARG A 1 93 ? 7.257 -16.666 -13.845 1.00 83.94 93 ARG A O 1
ATOM 700 N N . ARG A 1 94 ? 6.513 -15.273 -15.437 1.00 79.50 94 ARG A N 1
ATOM 701 C CA . ARG A 1 94 ? 5.097 -15.384 -15.053 1.00 79.50 94 ARG A CA 1
ATOM 702 C C . ARG A 1 94 ? 4.538 -16.771 -15.372 1.00 79.50 94 ARG A C 1
ATOM 704 O O . ARG A 1 94 ? 3.794 -17.305 -14.549 1.00 79.50 94 ARG A O 1
ATOM 711 N N . ALA A 1 95 ? 4.909 -17.357 -16.510 1.00 79.62 95 ALA A N 1
ATOM 712 C CA . ALA A 1 95 ? 4.557 -18.729 -16.865 1.00 79.62 95 ALA A CA 1
ATOM 713 C C . ALA A 1 95 ? 5.165 -19.739 -15.873 1.00 79.62 95 ALA A C 1
ATOM 715 O O . ALA A 1 95 ? 4.457 -20.609 -15.369 1.00 79.62 95 ALA A O 1
ATOM 716 N N . GLU A 1 96 ? 6.430 -19.559 -15.491 1.00 76.06 96 GLU A N 1
ATOM 717 C CA . GLU A 1 96 ? 7.111 -20.411 -14.508 1.00 76.06 96 GLU A CA 1
ATOM 718 C C . GLU A 1 96 ? 6.533 -20.295 -13.088 1.00 76.06 96 GLU A C 1
ATOM 720 O O . GLU A 1 96 ? 6.472 -21.286 -12.357 1.00 76.06 96 GLU A O 1
ATOM 725 N N . ARG A 1 97 ? 6.117 -19.094 -12.661 1.00 70.44 97 ARG A N 1
ATOM 726 C CA . ARG A 1 97 ? 5.504 -18.885 -11.335 1.00 70.44 97 ARG A CA 1
ATOM 727 C C . ARG A 1 97 ? 4.059 -19.386 -11.296 1.00 70.44 97 ARG A C 1
ATOM 729 O O . ARG A 1 97 ? 3.674 -20.041 -10.336 1.00 70.44 97 ARG A O 1
ATOM 736 N N . GLY A 1 98 ? 3.291 -19.136 -12.359 1.00 63.91 98 GLY A N 1
ATOM 737 C CA . GLY A 1 98 ? 1.916 -19.620 -12.505 1.00 63.91 98 GLY A CA 1
ATOM 738 C C . GLY A 1 98 ? 1.802 -21.138 -12.693 1.00 63.91 98 GLY A C 1
ATOM 739 O O . GLY A 1 98 ? 0.751 -21.698 -12.386 1.00 63.91 98 GLY A O 1
ATOM 740 N N . GLY A 1 99 ? 2.865 -21.802 -13.162 1.00 57.62 99 GLY A N 1
ATOM 741 C CA . GLY A 1 99 ? 2.987 -23.264 -13.164 1.00 57.62 99 GLY A CA 1
ATOM 742 C C . GLY A 1 99 ? 3.211 -23.829 -11.759 1.00 57.62 99 GLY A C 1
ATOM 743 O O . GLY A 1 99 ? 2.457 -24.692 -11.319 1.00 57.62 99 GLY A O 1
ATOM 744 N N . ARG A 1 100 ? 4.152 -23.251 -10.996 1.00 53.16 100 ARG A N 1
ATOM 745 C CA . ARG A 1 100 ? 4.491 -23.711 -9.635 1.00 53.16 100 ARG A CA 1
ATOM 746 C C . ARG A 1 100 ? 3.320 -23.671 -8.646 1.00 53.16 100 ARG A C 1
ATOM 748 O O . ARG A 1 100 ? 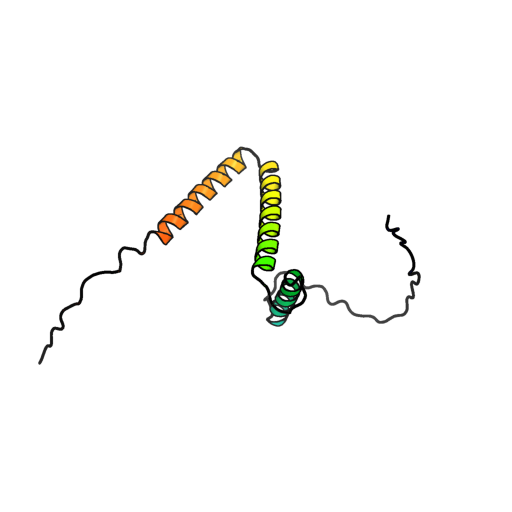3.210 -24.557 -7.804 1.00 53.16 100 ARG A O 1
ATOM 755 N N . ASP A 1 101 ? 2.425 -22.689 -8.756 1.00 52.59 101 ASP A N 1
ATOM 756 C CA . ASP A 1 101 ? 1.235 -22.604 -7.8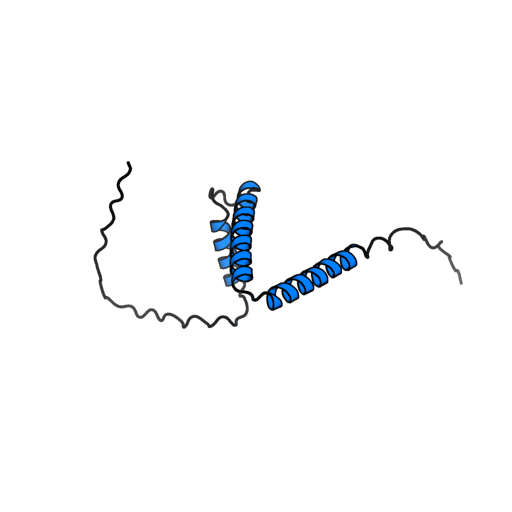95 1.00 52.59 101 ASP A CA 1
ATOM 757 C C . ASP A 1 101 ? 0.157 -23.657 -8.235 1.00 52.59 101 ASP A C 1
ATOM 759 O O . ASP A 1 101 ? -0.620 -24.040 -7.356 1.00 52.59 101 ASP A O 1
ATOM 763 N N . ARG A 1 102 ? 0.105 -24.158 -9.483 1.00 51.16 102 ARG A N 1
ATOM 764 C CA . ARG A 1 102 ? -0.787 -25.274 -9.858 1.00 51.16 102 ARG A CA 1
ATOM 765 C C . ARG A 1 102 ? -0.268 -26.599 -9.317 1.00 51.16 102 ARG A C 1
ATOM 767 O O . ARG A 1 102 ? -1.053 -27.374 -8.778 1.00 51.16 102 ARG A O 1
ATOM 774 N N . ASP A 1 103 ? 1.041 -26.811 -9.382 1.00 53.16 103 ASP A N 1
ATOM 775 C CA . ASP A 1 103 ? 1.668 -28.039 -8.889 1.00 53.16 103 ASP A CA 1
ATOM 776 C C . ASP A 1 103 ? 1.661 -28.107 -7.350 1.00 53.16 103 ASP A C 1
ATOM 778 O O . ASP A 1 103 ? 1.496 -29.181 -6.773 1.00 53.16 103 ASP A O 1
ATOM 782 N N . ALA A 1 104 ? 1.749 -26.959 -6.665 1.00 52.84 104 ALA A N 1
ATOM 783 C CA . ALA A 1 104 ? 1.696 -26.889 -5.203 1.00 52.84 104 ALA A CA 1
ATOM 784 C C . ALA A 1 104 ? 0.277 -27.037 -4.613 1.00 52.84 104 ALA A C 1
ATOM 786 O O . ALA A 1 104 ? 0.140 -27.541 -3.500 1.00 52.84 104 ALA A O 1
ATOM 787 N N . ARG A 1 105 ? -0.787 -26.629 -5.327 1.00 50.16 105 ARG A N 1
ATOM 788 C CA . ARG A 1 105 ? -2.186 -26.828 -4.877 1.00 50.16 105 ARG A CA 1
ATOM 789 C C . ARG A 1 105 ? -2.844 -28.105 -5.407 1.00 50.16 105 ARG A C 1
ATOM 791 O O . ARG A 1 105 ? -3.847 -28.521 -4.842 1.00 50.16 105 ARG A O 1
ATOM 798 N N . GLY A 1 106 ? -2.296 -28.730 -6.450 1.00 47.62 106 GLY A N 1
ATOM 799 C CA . GLY A 1 106 ? -2.757 -30.023 -6.978 1.00 47.62 106 GLY A CA 1
ATOM 800 C C . GLY A 1 106 ? -2.126 -31.251 -6.304 1.00 47.62 106 GLY A C 1
ATOM 801 O O . GLY A 1 106 ? -2.405 -32.379 -6.701 1.00 47.62 106 GLY A O 1
ATOM 802 N N . GLY A 1 107 ? -1.254 -31.049 -5.309 1.00 46.88 107 GLY A N 1
ATOM 803 C CA . GLY A 1 107 ? -0.468 -32.110 -4.670 1.00 46.88 107 GLY A CA 1
ATOM 804 C C . GLY A 1 107 ? -1.075 -32.755 -3.417 1.00 46.88 107 GLY A C 1
ATOM 805 O O . GLY A 1 107 ? -0.485 -33.709 -2.913 1.00 46.88 107 GLY A O 1
ATOM 806 N N . ASP A 1 108 ? -2.224 -32.285 -2.913 1.00 48.28 108 ASP A N 1
ATOM 807 C CA . ASP A 1 108 ? -2.824 -32.770 -1.651 1.00 48.28 108 ASP A CA 1
ATOM 808 C C . ASP A 1 108 ? -4.205 -33.435 -1.823 1.00 48.28 108 ASP A C 1
ATOM 810 O O . ASP A 1 108 ? -5.088 -33.334 -0.980 1.00 48.28 108 ASP A O 1
ATOM 814 N N . GLU A 1 109 ? -4.413 -34.150 -2.932 1.00 46.78 109 GLU A N 1
ATOM 815 C CA . GLU A 1 109 ? -5.589 -35.026 -3.115 1.00 46.78 109 GLU A CA 1
ATOM 816 C C . GLU A 1 109 ? -5.229 -36.524 -3.129 1.00 46.78 109 GLU A C 1
ATOM 818 O O . GLU A 1 109 ? -6.038 -37.375 -3.495 1.00 46.78 109 GLU A O 1
ATOM 823 N N . ARG A 1 110 ? -4.023 -36.898 -2.669 1.00 46.22 110 ARG A N 1
ATOM 824 C CA . ARG A 1 110 ? -3.609 -38.311 -2.507 1.00 46.22 110 ARG A CA 1
ATOM 825 C C . ARG A 1 110 ? -3.204 -38.703 -1.082 1.00 46.22 110 ARG A C 1
ATOM 827 O O . ARG A 1 110 ? -2.420 -39.632 -0.907 1.00 46.22 110 ARG A O 1
ATOM 834 N N . ARG A 1 111 ? -3.737 -38.045 -0.046 1.00 46.25 111 ARG A N 1
ATOM 835 C CA . ARG A 1 111 ? -3.571 -38.480 1.361 1.00 46.25 111 ARG A CA 1
ATOM 836 C C . ARG A 1 111 ? -4.879 -38.521 2.153 1.00 46.25 111 ARG A C 1
ATOM 838 O O . ARG A 1 111 ? -4.914 -38.190 3.332 1.00 46.25 111 ARG A O 1
ATOM 845 N N . GLY A 1 112 ? -5.958 -38.985 1.520 1.00 47.16 112 GLY A N 1
ATOM 846 C CA . GLY A 1 112 ? -7.257 -39.095 2.180 1.00 47.16 112 GLY A CA 1
ATOM 847 C C . GLY A 1 112 ? -8.173 -40.209 1.676 1.00 47.16 112 GLY A C 1
ATOM 848 O O . GLY A 1 112 ? -9.272 -39.889 1.240 1.00 47.16 112 GLY A O 1
ATOM 849 N N . ARG A 1 113 ? -7.781 -41.497 1.770 1.00 45.06 113 ARG A N 1
ATOM 850 C CA . ARG A 1 113 ? -8.704 -42.618 2.103 1.00 45.06 113 ARG A CA 1
ATOM 851 C C . ARG A 1 113 ? -8.034 -44.002 2.141 1.00 45.06 113 ARG A C 1
ATOM 853 O O . ARG A 1 113 ? -7.523 -44.454 1.128 1.00 45.06 113 ARG A O 1
ATOM 860 N N . GLY A 1 114 ? -8.214 -44.695 3.273 1.00 44.88 114 GLY A N 1
ATOM 861 C CA . GLY A 1 114 ? -7.917 -46.121 3.500 1.00 44.88 114 GLY A CA 1
ATOM 862 C C . GLY A 1 114 ? -6.445 -46.331 3.849 1.00 44.88 114 GLY A C 1
ATOM 863 O O . GLY A 1 114 ? -5.595 -46.058 3.030 1.00 44.88 114 GLY A O 1
ATOM 864 N N . GLU A 1 115 ? -6.049 -46.724 5.054 1.00 44.06 115 GLU A N 1
ATOM 865 C CA . GLU A 1 115 ? -6.486 -47.939 5.729 1.00 44.06 115 GLU A CA 1
ATOM 866 C C . GLU A 1 115 ? -6.598 -47.724 7.244 1.00 44.06 115 GLU A C 1
ATOM 868 O O . GLU A 1 115 ? -5.698 -47.221 7.915 1.00 44.06 115 GLU A O 1
ATOM 873 N N . ARG A 1 116 ? -7.735 -48.149 7.799 1.00 44.03 116 ARG A N 1
ATOM 874 C CA . ARG A 1 116 ? -7.853 -48.456 9.221 1.00 44.03 116 ARG A CA 1
ATOM 875 C C . ARG A 1 116 ? -6.972 -49.679 9.469 1.00 44.03 116 ARG A C 1
ATOM 877 O O . ARG A 1 116 ? -7.351 -50.774 9.068 1.00 44.03 116 ARG A O 1
ATOM 884 N N . GLY A 1 117 ? -5.820 -49.502 10.109 1.00 37.66 117 GLY A N 1
ATOM 885 C CA . GLY A 1 117 ? -5.058 -50.636 10.628 1.00 37.66 117 GLY A CA 1
ATOM 886 C C . GLY A 1 117 ? -5.925 -51.395 11.642 1.00 37.66 117 GLY A C 1
ATOM 887 O O . GLY A 1 117 ? -6.438 -50.763 12.572 1.00 37.66 117 GLY A O 1
ATOM 888 N N . PRO A 1 118 ? -6.164 -52.709 11.481 1.00 44.12 118 PRO A N 1
ATOM 889 C CA . PRO A 1 118 ? -6.894 -53.461 12.484 1.00 44.12 118 PRO A CA 1
ATOM 890 C C . PRO A 1 118 ? -6.024 -53.548 13.736 1.00 44.12 118 PRO A C 1
ATOM 892 O O . PRO A 1 118 ? -4.854 -53.926 13.679 1.00 44.12 118 PRO A O 1
ATOM 895 N N . GLY A 1 119 ? -6.604 -53.173 14.875 1.00 50.50 119 GLY A N 1
ATOM 896 C CA . GLY A 1 119 ? -5.975 -53.345 16.172 1.00 50.50 119 GLY A CA 1
ATOM 897 C C . GLY A 1 119 ? -5.543 -54.795 16.373 1.00 50.50 119 GLY A C 1
ATOM 898 O O . GLY A 1 119 ? -6.379 -55.688 16.490 1.00 50.50 119 GLY A O 1
ATOM 899 N N . ALA A 1 120 ? -4.236 -55.014 16.460 1.00 44.78 120 ALA A N 1
ATOM 900 C CA . ALA A 1 120 ? -3.670 -56.229 17.009 1.00 44.78 120 ALA A CA 1
ATOM 901 C C . ALA A 1 120 ? -3.304 -55.957 18.469 1.00 44.78 120 ALA A C 1
ATOM 903 O O . ALA A 1 120 ? -2.284 -55.350 18.789 1.00 44.78 120 ALA A O 1
ATOM 904 N N . ARG A 1 121 ? -4.187 -56.419 19.356 1.00 50.03 121 ARG A N 1
ATOM 905 C CA . ARG A 1 121 ? -3.847 -56.742 20.740 1.00 50.03 121 ARG A CA 1
ATOM 906 C C . ARG A 1 121 ? -2.690 -57.748 20.734 1.00 50.03 121 ARG A C 1
ATOM 908 O O . ARG A 1 121 ? -2.797 -58.792 20.097 1.00 50.03 121 ARG A O 1
ATOM 915 N N . ARG A 1 122 ? -1.637 -57.470 21.496 1.00 42.44 122 ARG A N 1
ATOM 916 C CA . ARG A 1 122 ? -0.633 -58.438 21.967 1.00 42.44 122 ARG A CA 1
ATOM 917 C C . ARG A 1 122 ? -0.112 -57.848 23.285 1.00 42.44 122 ARG A C 1
ATOM 919 O O . ARG A 1 122 ? 0.429 -56.756 23.246 1.00 42.44 122 ARG A O 1
ATOM 926 N N . GLY A 1 123 ? -0.379 -58.361 24.484 1.00 41.84 123 GLY A N 1
ATOM 927 C CA . GLY A 1 123 ? -0.641 -59.739 24.886 1.00 41.84 123 GLY A CA 1
ATOM 928 C C . GLY A 1 123 ? 0.698 -60.439 25.114 1.00 41.84 123 GLY A C 1
ATOM 929 O O . GLY A 1 123 ? 1.198 -61.051 24.172 1.00 41.84 123 GLY A O 1
ATOM 930 N N . GLY A 1 124 ? 1.264 -60.295 26.319 1.00 38.72 124 GLY A N 1
ATOM 931 C CA . GLY A 1 124 ? 2.546 -60.864 26.752 1.00 38.72 124 GLY A CA 1
ATOM 932 C C . GLY A 1 124 ? 3.228 -59.987 27.786 1.00 38.72 124 GLY A C 1
ATOM 933 O O . GLY A 1 124 ? 3.823 -58.981 27.349 1.00 38.72 124 GLY A O 1
#

Organism: NCBI:txid2555898

pLDDT: mean 70.55, std 20.1, range [37.66, 93.69]

Secondary structure (DSSP, 8-state):
--------------------------S-----HHHHHHHHHHHHHHH-SS-SSS--HHHHHHHHHHHHHHHHHHHHHHHHHS-HHHHHHHHHHHHHHHHHHHHHHSSSSSSSS-----------

Foldseek 3Di:
DDDDDDDDDDDDDDDDDPPPPPPPPDPPDDCDPVNVVVVVVVVQVVQCPVPPSDHDPVSVVVVVVVVVVVVVVVVVVVVVPDDPVRVVVVVVVVVVVVVVVCCVVVPPPPPDDDDDDPDDDDDD

Sequence (124 aa):
MKTIVLAGAAALTLAGAASAQPPSPAPTGDITRAAAVADAERRFAALDTDGNGTLDPAEMQKAAEQRRAEWRQRMEERLARMSPEERADFEQRRAERGGRDRDARGGDERRGRGERGPGARRGG